Protein AF-A0A844GEY6-F1 (afdb_monomer)

Organism: NCBI:txid649762

Radius of gyration: 17.53 Å; Cα contacts (8 Å, |Δi|>4): 185; chains: 1; bounding box: 39×31×54 Å

Nearest PDB structures (foldseek):
  5hr6-assembly2_B  TM=6.748E-01  e=1.148E+00  Escherichia coli
  3doa-assembly1_A  TM=4.405E-01  e=3.502E+00  Staphylococcus aureus subsp. aureus Mu50
  2it9-assembly2_D  TM=2.946E-01  e=1.021E+00  Prochlorococcus marinus str. NATL2A
  7our-assembly1_F  TM=2.516E-01  e=5.939E+00  Gammaproteobacteria bacterium

Solvent-accessible surface area (backbone atoms only — not comparable to full-atom values): 5863 Å² total; per-residue (Å²): 135,53,74,67,57,53,51,54,51,50,39,20,68,70,38,76,64,44,42,71,43,52,69,74,45,73,45,98,79,55,22,40,36,39,35,34,25,54,80,42,28,44,37,30,39,36,29,40,47,54,52,71,48,73,79,86,85,52,75,47,74,48,80,28,63,79,41,80,77,46,70,29,83,50,73,67,44,40,48,52,46,34,41,76,51,15,68,42,38,100,40,73,69,44,26,55,54,9,56,75,66,52,83,81,129

Structure (mmCIF, N/CA/C/O backbone):
data_AF-A0A844GEY6-F1
#
_entry.id   AF-A0A844GEY6-F1
#
loop_
_atom_site.group_PDB
_atom_site.id
_atom_site.type_symbol
_atom_site.label_atom_id
_atom_site.label_alt_id
_atom_site.label_comp_id
_atom_site.label_asym_id
_atom_site.label_entity_id
_atom_site.label_seq_id
_atom_site.pdbx_PDB_ins_code
_atom_site.Cartn_x
_atom_site.Cartn_y
_atom_site.Cartn_z
_atom_site.occupancy
_atom_site.B_iso_or_equiv
_atom_site.auth_seq_id
_atom_site.auth_comp_id
_atom_site.auth_asym_id
_atom_site.auth_atom_id
_atom_site.pdbx_PDB_model_num
ATOM 1 N N . MET A 1 1 ? -3.265 5.233 20.274 1.00 80.31 1 MET A N 1
ATOM 2 C CA . MET A 1 1 ? -3.601 3.999 19.539 1.00 80.31 1 MET A CA 1
ATOM 3 C C . MET A 1 1 ? -4.911 3.436 20.070 1.00 80.31 1 MET A C 1
ATOM 5 O O . MET A 1 1 ? -4.965 3.085 21.249 1.00 80.31 1 MET A O 1
ATOM 9 N N . THR A 1 2 ? -5.961 3.428 19.249 1.00 92.50 2 THR A N 1
ATOM 10 C CA . THR A 1 2 ? -7.310 2.948 19.613 1.00 92.50 2 THR A CA 1
ATOM 11 C C . THR A 1 2 ? -7.389 1.414 19.622 1.00 92.50 2 THR A C 1
ATOM 13 O O . THR A 1 2 ? -6.455 0.737 19.193 1.00 92.50 2 THR A O 1
ATOM 16 N N . SER A 1 3 ? -8.490 0.844 20.125 1.00 94.12 3 SER A N 1
ATOM 17 C CA . SER A 1 3 ? -8.739 -0.607 20.056 1.00 94.12 3 SER A CA 1
ATOM 18 C C . SER A 1 3 ? -8.830 -1.108 18.612 1.00 94.12 3 SER A C 1
ATOM 20 O O . SER A 1 3 ? -8.243 -2.133 18.289 1.00 94.12 3 SER A O 1
ATOM 22 N N . GLU A 1 4 ? -9.492 -0.349 17.737 1.00 94.75 4 GLU A N 1
ATOM 23 C CA . GLU A 1 4 ? -9.568 -0.621 16.297 1.00 94.75 4 GLU A CA 1
ATOM 24 C C . GLU A 1 4 ? -8.177 -0.641 15.647 1.00 94.75 4 GLU A C 1
ATOM 26 O O . GLU A 1 4 ? -7.854 -1.568 14.915 1.00 94.75 4 GLU A O 1
ATOM 31 N N . GLU A 1 5 ? -7.321 0.337 15.957 1.00 95.69 5 GLU A N 1
ATOM 32 C CA . GLU A 1 5 ? -5.957 0.398 15.416 1.00 95.69 5 GLU A CA 1
ATOM 33 C C . GLU A 1 5 ? -5.095 -0.785 15.867 1.00 95.69 5 GLU A C 1
ATOM 35 O O . GLU A 1 5 ? -4.313 -1.313 15.079 1.00 95.69 5 GLU A O 1
ATOM 40 N N . ARG A 1 6 ? -5.254 -1.231 17.120 1.00 96.38 6 ARG A N 1
ATOM 41 C CA . ARG A 1 6 ? -4.578 -2.435 17.624 1.00 96.38 6 ARG A CA 1
ATOM 42 C C . ARG A 1 6 ? -5.019 -3.683 16.872 1.00 96.38 6 ARG A C 1
ATOM 44 O O . ARG A 1 6 ? -4.172 -4.502 16.530 1.00 96.38 6 ARG A O 1
ATOM 51 N N . GLU A 1 7 ? -6.317 -3.816 16.614 1.00 96.25 7 GLU A N 1
ATOM 52 C CA . GLU A 1 7 ? -6.852 -4.968 15.892 1.00 96.25 7 GLU A CA 1
ATOM 53 C C . GLU A 1 7 ? -6.380 -4.980 14.435 1.00 96.25 7 GLU A C 1
ATOM 55 O O . GLU A 1 7 ? -5.920 -6.007 13.947 1.00 96.25 7 GLU A O 1
ATOM 60 N N . LEU A 1 8 ? -6.391 -3.830 13.756 1.00 95.94 8 LEU A N 1
ATOM 61 C CA . LEU A 1 8 ? -5.873 -3.723 12.390 1.00 95.94 8 LEU A CA 1
ATOM 62 C C . LEU A 1 8 ? -4.391 -4.099 12.305 1.00 95.94 8 LEU A C 1
ATOM 64 O O . LEU A 1 8 ? -4.009 -4.853 11.415 1.00 95.94 8 LEU A O 1
ATOM 68 N N . LEU A 1 9 ? -3.564 -3.628 13.244 1.00 96.62 9 LEU A N 1
ATOM 69 C CA . LEU A 1 9 ? -2.148 -4.001 13.293 1.00 96.62 9 LEU A CA 1
ATOM 70 C C . LEU A 1 9 ? -1.960 -5.500 13.538 1.00 96.62 9 LEU A C 1
ATOM 72 O O . LEU A 1 9 ? -1.140 -6.120 12.871 1.00 96.62 9 LEU A O 1
ATOM 76 N N . LYS A 1 10 ? -2.760 -6.100 14.423 1.00 96.81 10 LYS A N 1
ATOM 77 C CA . LYS A 1 10 ? -2.728 -7.545 14.667 1.00 96.81 10 LYS A CA 1
ATOM 78 C C . LYS A 1 10 ? -3.078 -8.343 13.407 1.00 96.81 10 LYS A C 1
ATOM 80 O O . LYS A 1 10 ? -2.405 -9.325 13.111 1.00 96.81 10 LYS A O 1
ATOM 85 N N . ARG A 1 11 ? -4.084 -7.907 12.644 1.00 96.50 11 ARG A N 1
ATOM 86 C CA . ARG A 1 11 ? -4.457 -8.521 11.357 1.00 96.50 11 ARG A CA 1
ATOM 87 C C . ARG A 1 11 ? -3.361 -8.363 10.301 1.00 96.50 11 ARG A C 1
ATOM 89 O O . ARG A 1 11 ? -3.118 -9.292 9.536 1.00 96.50 11 ARG A O 1
ATOM 96 N N . MET A 1 12 ? -2.663 -7.222 10.281 1.00 95.38 12 MET A N 1
ATOM 97 C CA . MET A 1 12 ? -1.466 -7.047 9.447 1.00 95.38 12 MET A CA 1
ATOM 98 C C . MET A 1 12 ? -0.364 -8.027 9.852 1.00 95.38 12 MET A C 1
ATOM 100 O O . MET A 1 12 ? 0.162 -8.719 8.990 1.00 95.38 12 MET A O 1
ATOM 104 N N . ASP A 1 13 ? -0.038 -8.121 11.142 1.00 96.00 13 ASP A N 1
ATOM 105 C CA . ASP A 1 13 ? 1.001 -9.029 11.649 1.00 96.00 13 ASP A CA 1
ATOM 106 C C . ASP A 1 13 ? 0.656 -10.508 11.391 1.00 96.00 13 ASP A C 1
ATOM 108 O O . ASP A 1 13 ? 1.548 -11.321 11.158 1.00 96.00 13 ASP A O 1
ATOM 112 N N . ALA A 1 14 ? -0.636 -10.852 11.380 1.00 96.19 14 ALA A N 1
ATOM 113 C CA . ALA A 1 14 ? -1.137 -12.175 11.007 1.00 96.19 14 ALA A CA 1
ATOM 114 C C . ALA A 1 14 ? -1.095 -12.452 9.489 1.00 96.19 14 ALA A C 1
ATOM 116 O O . ALA A 1 14 ? -1.356 -13.578 9.072 1.00 96.19 14 ALA A O 1
ATOM 117 N N . GLY A 1 15 ? -0.781 -11.447 8.664 1.00 95.19 15 GLY A N 1
ATOM 118 C CA . GLY A 1 15 ? -0.746 -11.559 7.204 1.00 95.19 15 GLY A CA 1
ATOM 119 C C . GLY A 1 15 ? -2.127 -11.599 6.544 1.00 95.19 15 GLY A C 1
ATOM 120 O O . GLY A 1 15 ? -2.226 -11.870 5.353 1.00 95.19 15 GLY A O 1
ATOM 121 N N . GLU A 1 16 ? -3.208 -11.304 7.273 1.00 95.88 16 GLU A N 1
ATOM 122 C CA . GLU A 1 16 ? -4.573 -11.320 6.719 1.00 95.88 16 GLU A CA 1
ATOM 123 C C . GLU A 1 16 ? -4.791 -10.247 5.648 1.00 95.88 16 GLU A C 1
ATOM 125 O O . GLU A 1 16 ? -5.686 -10.365 4.815 1.00 95.88 16 GLU A O 1
ATOM 130 N N . LEU A 1 17 ? 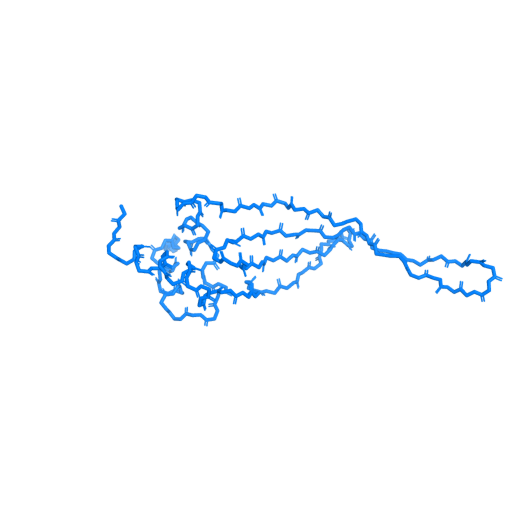-3.991 -9.181 5.700 1.00 95.44 17 LEU A N 1
ATOM 131 C CA . LEU A 1 17 ? -4.044 -8.065 4.760 1.00 95.44 17 LEU A CA 1
ATOM 132 C C . LEU A 1 17 ? -2.936 -8.140 3.701 1.00 95.44 17 LEU A C 1
ATOM 134 O O . LEU A 1 17 ? -2.754 -7.179 2.955 1.00 95.44 17 LEU A O 1
ATOM 138 N N . ASP A 1 18 ? -2.177 -9.238 3.646 1.00 95.81 18 ASP A N 1
ATOM 139 C CA . ASP A 1 18 ? -1.115 -9.408 2.660 1.00 95.81 18 ASP A CA 1
ATOM 140 C C . ASP A 1 18 ? -1.690 -9.534 1.245 1.00 95.81 18 ASP A C 1
ATOM 142 O O . ASP A 1 18 ? -2.718 -10.168 1.006 1.00 95.81 18 ASP A O 1
ATOM 146 N N . GLY A 1 19 ? -0.991 -8.936 0.282 1.00 95.56 19 GLY A N 1
ATOM 147 C CA . GLY A 1 19 ? -1.402 -8.940 -1.116 1.00 95.56 19 GLY A CA 1
ATOM 148 C C . GLY A 1 19 ? -1.286 -7.580 -1.788 1.00 95.56 19 GLY A C 1
ATOM 149 O O . GLY A 1 19 ? -0.637 -6.655 -1.295 1.00 95.56 19 GLY A O 1
ATOM 150 N N . MET A 1 20 ? -1.888 -7.488 -2.969 1.00 96.06 20 MET A N 1
ATOM 151 C CA . MET A 1 20 ? -1.885 -6.285 -3.793 1.00 96.06 20 MET A CA 1
ATOM 152 C C . MET A 1 20 ? -2.811 -5.214 -3.201 1.00 96.06 20 MET A C 1
ATOM 154 O O . MET A 1 20 ? -3.937 -5.511 -2.808 1.00 96.06 20 MET A O 1
ATOM 158 N N . VAL A 1 21 ? -2.340 -3.966 -3.156 1.00 96.12 21 VAL A N 1
ATOM 159 C CA . VAL A 1 21 ? -3.138 -2.811 -2.725 1.00 96.12 21 VAL A CA 1
ATOM 160 C C . VAL A 1 21 ? -3.477 -1.957 -3.939 1.00 96.12 21 VAL A C 1
ATOM 162 O O . VAL A 1 21 ? -2.603 -1.270 -4.477 1.00 96.12 21 VAL A O 1
ATOM 165 N N . GLY A 1 22 ? -4.750 -1.979 -4.337 1.00 94.06 22 GLY A N 1
ATOM 166 C CA . GLY A 1 22 ? -5.217 -1.377 -5.584 1.00 94.06 22 GLY A CA 1
ATOM 167 C C . GLY A 1 22 ? -4.598 -2.036 -6.817 1.00 94.06 22 GLY A C 1
ATOM 168 O O . GLY A 1 22 ? -4.174 -3.189 -6.776 1.00 94.06 22 GLY A O 1
ATOM 169 N N . ASP A 1 23 ? -4.515 -1.280 -7.908 1.00 93.88 23 ASP A N 1
ATOM 170 C CA . ASP A 1 23 ? -3.988 -1.775 -9.177 1.00 93.88 23 ASP A CA 1
ATOM 171 C C . ASP A 1 23 ? -2.531 -1.370 -9.412 1.00 93.88 23 ASP A C 1
ATOM 173 O O . ASP A 1 23 ? -2.017 -0.369 -8.901 1.00 93.88 23 ASP A O 1
ATOM 177 N N . MET A 1 24 ? -1.861 -2.163 -10.243 1.00 93.94 24 MET A N 1
ATOM 178 C CA . MET A 1 24 ? -0.590 -1.786 -10.842 1.00 93.94 24 MET A CA 1
ATOM 179 C C . MET A 1 24 ? -0.862 -0.743 -11.924 1.00 93.94 24 MET A C 1
ATOM 181 O O . MET A 1 24 ? -1.751 -0.932 -12.752 1.00 93.94 24 MET A O 1
ATOM 185 N N . PHE A 1 25 ? -0.086 0.336 -11.953 1.00 90.69 25 PHE A N 1
ATOM 186 C CA . PHE A 1 25 ? -0.251 1.373 -12.967 1.00 90.69 25 PHE A CA 1
ATOM 187 C C . PHE A 1 25 ? 1.074 1.740 -13.621 1.00 90.69 25 PHE A C 1
ATOM 189 O O . PHE A 1 25 ? 2.141 1.697 -13.003 1.00 90.69 25 PHE A O 1
ATOM 196 N N . GLN A 1 26 ? 0.996 2.107 -14.896 1.00 92.44 26 GLN A N 1
ATOM 197 C CA . GLN A 1 26 ? 2.131 2.622 -15.646 1.00 92.44 26 GLN A CA 1
ATOM 198 C C . GLN A 1 26 ? 2.146 4.147 -15.579 1.00 92.44 26 GLN A C 1
ATOM 200 O O . GLN A 1 26 ? 1.119 4.805 -15.701 1.00 92.44 26 GLN A O 1
ATOM 205 N N . THR A 1 27 ? 3.328 4.705 -15.353 1.00 89.25 27 THR A N 1
ATOM 206 C CA . THR A 1 27 ? 3.581 6.145 -15.467 1.00 89.25 27 THR A CA 1
ATOM 207 C C . THR A 1 27 ? 3.837 6.504 -16.928 1.00 89.25 27 THR A C 1
ATOM 209 O O . THR A 1 27 ? 4.367 5.667 -17.659 1.00 89.25 27 THR A O 1
ATOM 212 N N . ASP A 1 28 ? 3.623 7.762 -17.311 1.00 86.75 28 ASP A N 1
ATOM 213 C CA . ASP A 1 28 ? 3.901 8.262 -18.670 1.00 86.75 28 ASP A CA 1
ATOM 214 C C . ASP A 1 28 ? 5.343 7.984 -19.142 1.00 86.75 28 ASP A C 1
ATOM 216 O O . ASP A 1 28 ? 5.595 7.779 -20.325 1.00 86.75 28 ASP A O 1
ATOM 220 N N . GLY A 1 29 ? 6.299 7.896 -18.209 1.00 84.19 29 GLY A N 1
ATOM 221 C CA . GLY A 1 29 ? 7.693 7.521 -18.476 1.00 84.19 29 GLY A CA 1
ATOM 222 C C . GLY A 1 29 ? 7.951 6.017 -18.669 1.00 84.19 29 GLY A C 1
ATOM 223 O O . GLY A 1 29 ? 9.095 5.585 -18.547 1.00 84.19 29 GLY A O 1
ATOM 224 N N . GLY A 1 30 ? 6.916 5.194 -18.863 1.00 87.12 30 GLY A N 1
ATOM 225 C CA . GLY A 1 30 ? 7.022 3.745 -19.094 1.00 87.12 30 GLY A CA 1
ATOM 226 C C . GLY A 1 30 ? 7.405 2.910 -17.866 1.00 87.12 30 GLY A C 1
ATOM 227 O O . GLY A 1 30 ? 7.588 1.701 -17.975 1.00 87.12 30 GLY A O 1
ATOM 228 N N . SER A 1 31 ? 7.536 3.532 -16.690 1.00 91.00 31 SER A N 1
ATOM 229 C CA . SER A 1 31 ? 7.755 2.809 -15.432 1.00 91.00 31 SER A CA 1
ATOM 230 C C . SER A 1 31 ? 6.455 2.215 -14.902 1.00 91.00 31 SER A C 1
ATOM 232 O O . SER A 1 31 ? 5.405 2.844 -14.994 1.00 91.00 31 SER A O 1
ATOM 234 N N . THR A 1 32 ? 6.540 1.055 -14.267 1.00 93.56 32 THR A N 1
ATOM 235 C CA . THR A 1 32 ? 5.409 0.374 -13.631 1.00 93.56 32 THR A CA 1
ATOM 236 C C . THR A 1 32 ? 5.488 0.555 -12.118 1.00 93.56 32 THR A C 1
ATOM 238 O O . THR A 1 32 ? 6.542 0.329 -11.529 1.00 93.56 32 THR A O 1
ATOM 241 N N . VAL A 1 33 ? 4.406 0.986 -11.471 1.00 95.25 33 VAL A N 1
ATOM 242 C CA . VAL A 1 33 ? 4.335 1.233 -10.024 1.00 95.25 33 VAL A CA 1
ATOM 243 C C . VAL A 1 33 ? 3.237 0.373 -9.420 1.00 95.25 33 VAL A C 1
ATOM 245 O O . VAL A 1 33 ? 2.131 0.288 -9.950 1.00 95.25 33 VAL A O 1
ATOM 248 N N . TRP A 1 34 ? 3.537 -0.257 -8.289 1.00 97.00 34 TRP A N 1
ATOM 249 C CA . TRP A 1 34 ? 2.562 -1.032 -7.533 1.00 97.00 34 TRP A CA 1
ATOM 250 C C . TRP A 1 34 ? 2.856 -0.990 -6.040 1.00 97.00 34 TRP A C 1
ATOM 252 O O . TRP A 1 34 ? 3.961 -0.661 -5.604 1.00 97.00 34 TRP A O 1
ATOM 262 N N . THR A 1 35 ? 1.841 -1.305 -5.244 1.00 97.62 35 THR A N 1
ATOM 263 C CA . THR A 1 35 ? 1.945 -1.374 -3.787 1.00 97.62 35 THR A CA 1
ATOM 264 C C . THR A 1 35 ? 1.457 -2.739 -3.329 1.00 97.62 35 THR A C 1
ATOM 266 O O . THR A 1 35 ? 0.404 -3.190 -3.769 1.00 97.62 35 THR A O 1
ATOM 269 N N . ILE A 1 36 ? 2.214 -3.387 -2.449 1.00 97.31 36 ILE A N 1
ATOM 270 C CA . ILE A 1 36 ? 1.824 -4.651 -1.819 1.00 97.31 36 ILE A CA 1
ATOM 271 C C . ILE A 1 36 ? 1.982 -4.551 -0.310 1.00 97.31 36 ILE A C 1
ATOM 273 O O . ILE A 1 36 ? 2.838 -3.813 0.176 1.00 97.31 36 ILE A O 1
ATOM 277 N N . ILE A 1 37 ? 1.207 -5.332 0.427 1.00 97.06 37 ILE A N 1
ATOM 278 C CA . ILE A 1 37 ? 1.497 -5.665 1.819 1.00 97.06 37 ILE A CA 1
ATOM 279 C C . ILE A 1 37 ? 2.152 -7.042 1.812 1.00 97.06 37 ILE A C 1
ATOM 281 O O . ILE A 1 37 ? 1.626 -7.983 1.219 1.00 97.06 37 ILE A O 1
ATOM 285 N N . LYS A 1 38 ? 3.340 -7.137 2.410 1.00 94.69 38 LYS A N 1
ATOM 286 C CA . LYS A 1 38 ? 4.089 -8.385 2.537 1.00 94.69 38 LYS A CA 1
ATOM 287 C C . LYS A 1 38 ? 4.518 -8.563 3.983 1.00 94.69 38 LYS A C 1
ATOM 289 O O . LYS A 1 38 ? 5.263 -7.727 4.497 1.00 94.69 38 LYS A O 1
ATOM 294 N N . ASN A 1 39 ? 4.101 -9.661 4.602 1.00 94.50 39 ASN A N 1
ATOM 295 C CA . ASN A 1 39 ? 4.337 -9.969 6.008 1.00 94.50 39 ASN A CA 1
ATOM 296 C C . ASN A 1 39 ? 3.884 -8.815 6.917 1.00 94.50 39 ASN A C 1
ATOM 298 O O . ASN A 1 39 ? 4.653 -8.346 7.759 1.00 94.50 39 ASN A O 1
ATOM 302 N N . GLY A 1 40 ? 2.696 -8.261 6.661 1.00 93.81 40 GLY A N 1
ATOM 303 C CA . GLY A 1 40 ? 2.161 -7.141 7.435 1.00 93.81 40 GLY A CA 1
ATOM 304 C C . GLY A 1 40 ? 2.895 -5.813 7.254 1.00 93.81 40 GLY A C 1
ATOM 305 O O . GLY A 1 40 ? 2.652 -4.873 8.017 1.00 93.81 40 GLY A O 1
ATOM 306 N N . ILE A 1 41 ? 3.795 -5.710 6.271 1.00 96.81 41 ILE A N 1
ATOM 307 C CA . ILE A 1 41 ? 4.538 -4.490 5.956 1.00 96.81 41 ILE A CA 1
ATOM 308 C C . ILE A 1 41 ? 4.160 -4.013 4.550 1.00 96.81 41 ILE A C 1
ATOM 310 O O . ILE A 1 41 ? 4.474 -4.687 3.564 1.00 96.81 41 ILE A O 1
ATOM 314 N N . PRO A 1 42 ? 3.521 -2.839 4.423 1.00 97.75 42 PRO A N 1
ATOM 315 C CA . PRO A 1 42 ? 3.289 -2.213 3.133 1.00 97.75 42 PRO A CA 1
ATOM 316 C C . PRO A 1 42 ? 4.605 -1.777 2.479 1.00 97.75 42 PRO A C 1
ATOM 318 O O . PRO A 1 42 ? 5.480 -1.183 3.120 1.00 97.75 42 PRO A O 1
ATOM 321 N N . VAL A 1 43 ? 4.731 -2.042 1.181 1.00 97.62 43 VAL A N 1
ATOM 322 C CA . VAL A 1 43 ? 5.873 -1.670 0.345 1.00 97.62 43 VAL A CA 1
ATOM 323 C C . VAL A 1 43 ? 5.371 -1.177 -1.007 1.00 97.62 43 VAL A C 1
ATOM 325 O O . VAL A 1 43 ? 4.542 -1.822 -1.649 1.00 97.62 43 VAL A O 1
ATOM 328 N N . ARG A 1 44 ? 5.893 -0.038 -1.463 1.00 97.00 44 ARG A N 1
ATOM 329 C CA . ARG A 1 44 ? 5.651 0.484 -2.809 1.00 97.00 44 ARG A CA 1
ATOM 330 C C . ARG A 1 44 ? 6.881 0.279 -3.674 1.00 97.00 44 ARG A C 1
ATOM 332 O O . ARG A 1 44 ? 7.972 0.725 -3.321 1.00 97.00 44 ARG A O 1
ATOM 339 N N . PHE A 1 45 ? 6.675 -0.326 -4.832 1.00 96.56 45 PHE A N 1
ATOM 340 C CA . PHE A 1 45 ? 7.704 -0.589 -5.822 1.00 96.56 45 PHE A CA 1
ATOM 341 C C . PHE A 1 45 ? 7.512 0.275 -7.061 1.00 96.56 45 PHE A C 1
ATOM 343 O O . PHE A 1 45 ? 6.399 0.683 -7.395 1.00 96.56 45 PHE A O 1
ATOM 350 N N . LYS A 1 46 ? 8.620 0.533 -7.749 1.00 94.81 46 LYS A N 1
ATOM 351 C CA . LYS A 1 46 ? 8.656 1.094 -9.093 1.00 94.81 46 LYS A CA 1
ATOM 352 C C . LYS A 1 46 ? 9.660 0.314 -9.916 1.00 94.81 46 LYS A C 1
ATOM 354 O O . LYS A 1 46 ? 10.832 0.273 -9.564 1.00 94.81 46 LYS A O 1
ATOM 359 N N . GLN A 1 47 ? 9.215 -0.246 -11.024 1.00 94.75 47 GLN A N 1
ATOM 360 C CA . GLN A 1 47 ? 10.079 -0.811 -12.044 1.00 94.75 47 GLN A CA 1
ATOM 361 C C . GLN A 1 47 ? 10.251 0.212 -13.159 1.00 94.75 47 GLN A C 1
ATOM 363 O O . GLN A 1 47 ? 9.263 0.757 -13.650 1.00 94.75 47 GLN A O 1
ATOM 368 N N . GLY A 1 48 ? 11.495 0.511 -13.529 1.00 91.38 48 GLY A N 1
ATOM 369 C CA . GLY A 1 48 ? 11.798 1.377 -14.665 1.00 91.38 48 GLY A CA 1
ATOM 370 C C . GLY A 1 48 ? 11.247 0.823 -15.987 1.00 91.38 48 GLY A C 1
ATOM 371 O O . GLY A 1 48 ? 10.785 -0.320 -16.036 1.00 91.38 48 GLY A O 1
ATOM 372 N N . PRO A 1 49 ? 11.301 1.606 -17.074 1.00 88.69 49 PRO A N 1
ATOM 373 C CA . PRO A 1 49 ? 10.934 1.102 -18.388 1.00 88.69 49 PRO A CA 1
ATOM 374 C C . PRO A 1 49 ? 11.873 -0.044 -18.782 1.00 88.69 49 PRO A C 1
ATOM 376 O O . PRO A 1 49 ? 13.097 0.092 -18.749 1.00 88.69 49 PRO A O 1
ATOM 379 N N . GLY A 1 50 ? 11.284 -1.185 -19.132 1.00 85.06 50 GLY A N 1
ATOM 380 C CA . GLY A 1 50 ? 11.995 -2.251 -19.829 1.00 85.06 50 GLY A CA 1
ATOM 381 C C . GLY A 1 50 ? 12.177 -1.910 -21.306 1.00 85.06 50 GLY A C 1
ATOM 382 O O . GLY A 1 50 ? 11.657 -0.912 -21.810 1.00 85.06 50 GLY A O 1
ATOM 383 N N . GLY A 1 51 ? 12.889 -2.766 -22.023 1.00 84.50 51 GLY A N 1
ATOM 384 C CA . GLY A 1 51 ? 13.096 -2.590 -23.452 1.00 84.50 51 GLY A CA 1
ATOM 385 C C . GLY A 1 51 ? 13.330 -3.906 -24.167 1.00 84.50 51 GLY A C 1
ATOM 386 O O . GLY A 1 51 ? 13.274 -4.986 -23.579 1.00 84.50 51 GLY A O 1
ATOM 387 N N . LYS A 1 52 ? 13.575 -3.803 -25.470 1.00 87.25 52 LYS A N 1
ATOM 388 C CA . LYS A 1 52 ? 14.028 -4.923 -26.290 1.00 87.25 52 LYS A CA 1
ATOM 389 C C . LYS A 1 52 ? 15.199 -4.488 -27.155 1.00 87.25 52 LYS A C 1
ATOM 391 O O . LYS A 1 52 ? 15.187 -3.366 -27.660 1.00 87.25 52 LYS A O 1
ATOM 396 N N . PHE A 1 53 ? 16.175 -5.364 -27.336 1.00 85.62 53 PHE A N 1
ATOM 397 C CA . PHE A 1 53 ? 17.293 -5.149 -28.250 1.00 85.62 53 PHE A CA 1
ATOM 398 C C . PHE A 1 53 ? 17.515 -6.397 -29.102 1.00 85.62 53 PHE A C 1
ATOM 400 O O . PHE A 1 53 ? 17.181 -7.507 -28.693 1.00 85.62 53 PHE A O 1
ATOM 407 N N . PHE A 1 54 ? 18.062 -6.212 -30.302 1.00 85.38 54 PHE A N 1
ATOM 408 C CA . PHE A 1 54 ? 18.395 -7.319 -31.191 1.00 85.38 54 PHE A CA 1
ATOM 409 C C . PHE A 1 54 ? 19.817 -7.799 -30.888 1.00 85.38 54 PHE A C 1
ATOM 411 O O . PHE A 1 54 ? 20.767 -7.036 -31.053 1.00 85.38 54 PHE A O 1
ATOM 418 N N . ASN A 1 55 ? 19.976 -9.050 -30.453 1.00 86.50 55 ASN A N 1
ATOM 419 C CA . ASN A 1 55 ? 21.278 -9.625 -30.085 1.00 86.50 55 ASN A CA 1
ATOM 420 C C . ASN A 1 55 ? 22.072 -10.172 -31.296 1.00 86.50 55 ASN A C 1
ATOM 422 O O . ASN A 1 55 ? 23.087 -10.845 -31.129 1.00 86.50 55 ASN A O 1
ATOM 426 N N . GLY A 1 56 ? 21.600 -9.920 -32.523 1.00 86.19 56 GLY A N 1
ATOM 427 C CA . GLY A 1 56 ? 22.161 -10.473 -33.761 1.00 86.19 56 GLY A CA 1
ATOM 428 C C . GLY A 1 56 ? 21.480 -11.759 -34.246 1.00 86.19 56 GLY A C 1
ATOM 429 O O . GLY A 1 56 ? 21.727 -12.175 -35.376 1.00 86.19 56 GLY A O 1
ATOM 430 N N . LYS A 1 57 ? 20.605 -12.372 -33.436 1.00 90.44 57 LYS A N 1
ATOM 431 C CA . LYS A 1 57 ? 19.778 -13.536 -33.805 1.00 90.44 57 LYS A CA 1
ATOM 432 C C . LYS A 1 57 ? 18.297 -13.311 -33.509 1.00 90.44 57 LYS A C 1
ATOM 434 O O . LYS A 1 57 ? 17.456 -13.609 -34.350 1.00 90.44 57 LYS A O 1
ATOM 439 N N . GLU A 1 58 ? 17.982 -12.758 -32.342 1.00 89.38 58 GLU A N 1
ATOM 440 C CA . GLU A 1 58 ? 16.619 -12.522 -31.873 1.00 89.38 58 GLU A CA 1
ATOM 441 C C . GLU A 1 58 ? 16.489 -11.222 -31.067 1.00 89.38 58 GLU A C 1
ATOM 443 O O . GLU A 1 58 ? 17.476 -10.571 -30.719 1.00 89.38 58 GLU A O 1
ATOM 448 N N . ASN A 1 59 ? 15.243 -10.822 -30.801 1.00 86.69 59 ASN A N 1
ATOM 449 C CA . ASN A 1 59 ? 14.951 -9.698 -29.918 1.00 86.69 59 ASN A CA 1
ATOM 450 C C . ASN A 1 59 ? 14.877 -10.188 -28.471 1.00 86.69 59 ASN A C 1
ATOM 452 O O . ASN A 1 59 ? 13.885 -10.807 -28.084 1.00 86.69 59 A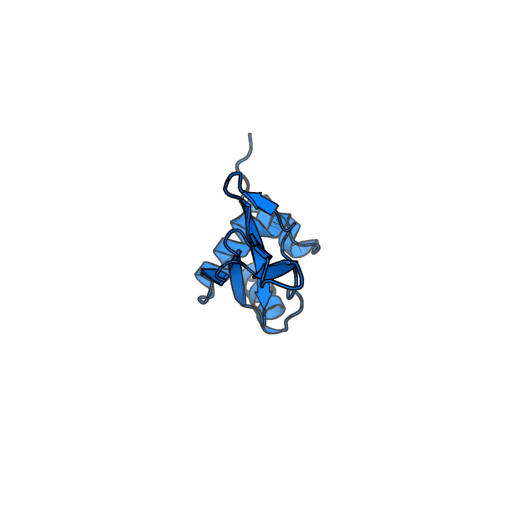SN A O 1
ATOM 456 N N . GLU A 1 60 ? 15.873 -9.843 -27.666 1.00 87.50 60 GLU A N 1
ATOM 457 C CA . GLU A 1 60 ? 15.838 -10.065 -26.225 1.00 87.50 60 GLU A CA 1
ATOM 458 C C . GLU A 1 60 ? 15.095 -8.927 -25.529 1.00 87.50 60 GLU A C 1
ATOM 460 O O . GLU A 1 60 ? 15.248 -7.756 -25.886 1.00 87.50 60 GLU A O 1
ATOM 465 N N . ARG A 1 61 ? 14.280 -9.268 -24.525 1.00 84.69 61 ARG A N 1
ATOM 466 C CA . ARG A 1 61 ? 13.651 -8.297 -23.624 1.00 84.69 61 ARG A CA 1
ATOM 467 C C . ARG A 1 61 ? 14.463 -8.192 -22.343 1.00 84.69 61 ARG A C 1
ATOM 469 O O . ARG A 1 61 ? 14.804 -9.212 -21.757 1.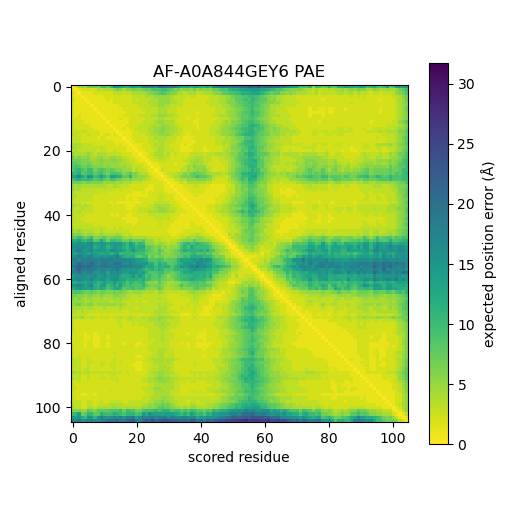00 84.69 61 ARG A O 1
ATOM 476 N N . TYR A 1 62 ? 14.686 -6.969 -21.879 1.00 83.69 62 TYR A N 1
ATOM 477 C CA . TYR A 1 62 ? 15.212 -6.716 -20.542 1.00 83.69 62 TYR A CA 1
ATOM 478 C C . TYR A 1 62 ? 14.165 -5.999 -19.696 1.00 83.69 62 TYR A C 1
ATOM 480 O O . TYR A 1 62 ? 13.406 -5.152 -20.183 1.00 83.69 62 TYR A O 1
ATOM 488 N N . GLU A 1 63 ? 14.131 -6.344 -18.415 1.00 84.50 63 GLU A N 1
ATOM 489 C CA . GLU A 1 63 ? 13.310 -5.649 -17.435 1.00 84.50 63 GLU A CA 1
ATOM 490 C C . GLU A 1 63 ? 13.986 -4.355 -16.981 1.00 84.50 63 GLU A C 1
ATOM 492 O O . GLU A 1 63 ? 15.212 -4.265 -16.889 1.00 84.50 63 GLU A O 1
ATOM 497 N N . GLY A 1 64 ? 13.178 -3.336 -16.691 1.00 87.19 64 GLY A N 1
ATOM 498 C CA . GLY A 1 64 ? 13.690 -2.116 -16.085 1.00 87.19 64 GLY A CA 1
ATOM 499 C C . GLY A 1 64 ? 14.123 -2.345 -14.637 1.00 87.19 64 GLY A C 1
ATOM 500 O O . GLY A 1 64 ? 13.695 -3.291 -13.973 1.00 87.19 64 GLY A O 1
ATOM 501 N N . VAL A 1 65 ? 14.959 -1.443 -14.125 1.00 91.44 65 VAL A N 1
ATOM 502 C CA . VAL A 1 65 ? 15.485 -1.522 -12.755 1.00 91.44 65 VAL A CA 1
ATOM 503 C C . VAL A 1 65 ? 14.346 -1.442 -11.735 1.00 91.44 65 VAL A C 1
ATOM 505 O O . VAL A 1 65 ? 13.507 -0.540 -11.801 1.00 91.44 65 VAL A O 1
ATOM 508 N N . LEU A 1 66 ? 14.326 -2.376 -10.780 1.00 93.81 66 LEU A N 1
ATOM 509 C CA . LEU A 1 66 ? 13.369 -2.389 -9.678 1.00 93.81 66 LEU A CA 1
ATOM 510 C C . LEU A 1 66 ? 13.857 -1.508 -8.521 1.00 93.81 66 LEU A C 1
ATOM 512 O O . LEU A 1 66 ? 14.935 -1.715 -7.969 1.00 93.81 66 LEU A O 1
ATOM 516 N N . HIS A 1 67 ? 13.016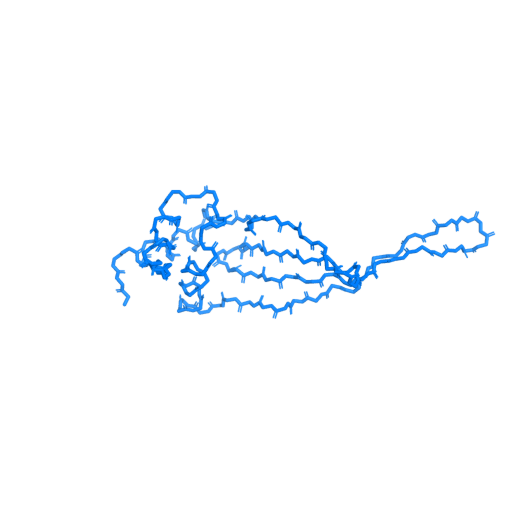 -0.571 -8.102 1.00 93.88 67 HIS A N 1
ATOM 517 C CA . HIS A 1 67 ? 13.237 0.312 -6.966 1.00 93.88 67 HIS A CA 1
ATOM 518 C C . HIS A 1 67 ? 12.152 0.123 -5.908 1.00 93.88 67 HIS A C 1
ATOM 520 O O . HIS A 1 67 ? 10.964 0.020 -6.218 1.00 93.88 67 HIS A O 1
ATOM 526 N N . THR A 1 68 ? 12.554 0.151 -4.638 1.00 95.38 68 THR A N 1
ATOM 527 C CA . THR A 1 68 ? 11.621 0.304 -3.514 1.00 95.38 68 THR A CA 1
ATOM 528 C C . THR A 1 68 ? 11.439 1.797 -3.255 1.00 95.38 68 THR A C 1
ATOM 530 O O . THR A 1 68 ? 12.387 2.463 -2.853 1.00 95.38 68 THR A O 1
ATOM 533 N N . LEU A 1 69 ? 10.246 2.333 -3.521 1.00 93.31 69 LEU A N 1
ATOM 534 C CA . LEU A 1 69 ? 9.947 3.759 -3.353 1.00 93.31 69 LEU A CA 1
ATOM 535 C C . LEU A 1 69 ? 9.586 4.123 -1.915 1.00 93.31 69 LEU A C 1
ATOM 537 O O . LEU A 1 69 ? 9.924 5.208 -1.453 1.00 93.31 69 LEU A O 1
ATOM 541 N N . ALA A 1 70 ? 8.851 3.249 -1.232 1.00 95.00 70 ALA A N 1
ATOM 542 C CA . ALA A 1 70 ? 8.413 3.484 0.136 1.00 95.00 70 ALA A CA 1
ATOM 543 C C . ALA A 1 70 ? 8.206 2.159 0.864 1.00 95.00 70 ALA A C 1
ATOM 545 O O . ALA A 1 70 ? 7.829 1.154 0.257 1.00 95.00 70 ALA A O 1
ATOM 546 N N . LYS A 1 71 ? 8.432 2.180 2.175 1.00 96.38 71 LYS A N 1
ATOM 547 C CA . LYS A 1 71 ? 8.192 1.063 3.081 1.00 96.38 71 LYS A CA 1
ATOM 548 C C . LYS A 1 71 ? 7.657 1.627 4.392 1.00 96.38 71 LYS A C 1
ATOM 550 O O . LYS A 1 71 ? 8.259 2.549 4.926 1.00 96.38 71 LYS A O 1
ATOM 555 N N . TRP A 1 72 ? 6.555 1.074 4.887 1.00 97.31 72 TRP A N 1
ATOM 556 C CA . TRP A 1 72 ? 5.911 1.514 6.128 1.00 97.31 72 TRP A CA 1
ATOM 557 C C . TRP A 1 72 ? 6.186 0.478 7.216 1.00 97.31 72 TRP A C 1
ATOM 559 O O . TRP A 1 72 ? 5.490 -0.529 7.307 1.00 97.31 72 TRP A O 1
ATOM 569 N N . MET A 1 73 ? 7.262 0.670 7.978 1.00 94.56 73 MET A N 1
ATOM 570 C CA . MET A 1 73 ? 7.775 -0.333 8.917 1.00 94.56 73 MET A CA 1
ATOM 571 C C . MET A 1 73 ? 7.214 -0.168 10.324 1.00 94.56 73 MET A C 1
ATOM 573 O O . MET A 1 73 ? 6.954 -1.164 10.996 1.00 94.56 73 MET A O 1
ATOM 577 N N . THR A 1 74 ? 7.044 1.066 10.790 1.00 96.50 74 THR A N 1
ATOM 578 C CA . THR A 1 74 ? 6.575 1.305 12.159 1.00 96.50 74 THR A CA 1
ATOM 579 C C . THR A 1 74 ? 5.059 1.142 12.258 1.00 96.50 74 THR A C 1
ATOM 581 O O . THR A 1 74 ? 4.335 1.267 11.273 1.00 96.50 74 THR A O 1
ATOM 584 N N . ASN A 1 75 ? 4.538 0.882 13.460 1.00 96.25 75 ASN A N 1
ATOM 585 C CA . ASN A 1 75 ? 3.087 0.796 13.680 1.00 96.25 75 ASN A CA 1
ATOM 586 C C . ASN A 1 75 ? 2.364 2.070 13.226 1.00 96.25 75 ASN A C 1
ATOM 588 O O . ASN A 1 75 ? 1.301 1.996 12.619 1.00 96.25 75 ASN A O 1
ATOM 592 N N . GLU A 1 76 ? 2.958 3.233 13.483 1.00 95.75 76 GLU A N 1
ATOM 593 C CA . GLU A 1 76 ? 2.400 4.528 13.092 1.00 95.75 76 GLU A CA 1
ATOM 594 C C . GLU A 1 76 ? 2.372 4.697 11.572 1.00 95.75 76 GLU A C 1
ATOM 596 O O . GLU A 1 76 ? 1.347 5.095 11.022 1.00 95.75 76 GLU A O 1
ATOM 601 N N . GLU A 1 77 ? 3.452 4.320 10.884 1.00 97.00 77 GLU A N 1
ATOM 602 C CA . GLU A 1 77 ? 3.526 4.321 9.421 1.00 97.00 77 GLU A CA 1
ATOM 603 C C . GLU A 1 77 ? 2.513 3.354 8.801 1.00 97.00 77 GLU A C 1
ATOM 605 O O . GLU A 1 77 ? 1.838 3.698 7.832 1.00 97.00 77 GLU A O 1
ATOM 610 N N . ARG A 1 78 ? 2.367 2.152 9.365 1.00 96.50 78 ARG A N 1
ATOM 611 C CA . ARG A 1 78 ? 1.387 1.160 8.904 1.00 96.50 78 ARG A CA 1
ATOM 612 C C . ARG A 1 78 ? -0.043 1.666 9.064 1.00 96.50 78 ARG A C 1
ATOM 614 O O . ARG A 1 78 ? -0.849 1.530 8.148 1.00 96.50 78 ARG A O 1
ATOM 621 N N . LEU A 1 79 ? -0.352 2.316 10.183 1.00 96.69 79 LEU A N 1
ATOM 622 C CA . LEU A 1 79 ? -1.652 2.953 10.377 1.00 96.69 79 LEU A CA 1
ATOM 623 C C . LEU A 1 79 ? -1.858 4.126 9.411 1.00 96.69 79 LEU A C 1
ATOM 625 O O . LEU A 1 79 ? -2.921 4.214 8.804 1.00 96.69 79 LEU A O 1
ATOM 629 N N . ASP A 1 80 ? -0.859 4.990 9.201 1.00 96.19 80 ASP A N 1
ATOM 630 C CA . ASP A 1 80 ? -0.927 6.073 8.207 1.00 96.19 80 ASP 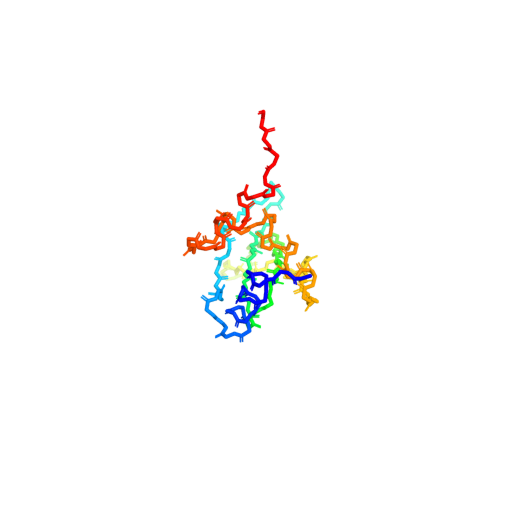A CA 1
ATOM 631 C C . ASP A 1 80 ? -1.180 5.534 6.790 1.00 96.19 80 ASP A C 1
ATOM 633 O O . ASP A 1 80 ? -2.011 6.072 6.050 1.00 96.19 80 ASP A O 1
ATOM 637 N N . PHE A 1 81 ? -0.544 4.413 6.443 1.00 96.69 81 PHE A N 1
ATOM 638 C CA . PHE A 1 81 ? -0.797 3.698 5.200 1.00 96.69 81 PHE A CA 1
ATOM 639 C C . PHE A 1 81 ? -2.262 3.263 5.083 1.00 96.69 81 PHE A C 1
ATOM 641 O O . PHE A 1 81 ? -2.909 3.580 4.084 1.00 96.69 81 PHE A O 1
ATOM 648 N N . LEU A 1 82 ? -2.819 2.601 6.103 1.00 96.31 82 LEU A N 1
ATOM 649 C CA . LEU A 1 82 ? -4.225 2.181 6.101 1.00 96.31 82 LEU A CA 1
ATOM 650 C C . LEU A 1 82 ? -5.188 3.376 6.057 1.00 96.31 82 LEU A C 1
ATOM 652 O O . LEU A 1 82 ? -6.218 3.307 5.391 1.00 96.31 82 LEU A O 1
ATOM 656 N N . ARG A 1 83 ? -4.859 4.507 6.691 1.00 95.75 83 ARG A N 1
ATOM 657 C CA . ARG A 1 83 ? -5.678 5.728 6.600 1.00 95.75 83 ARG A CA 1
ATOM 658 C C . ARG A 1 83 ? -5.749 6.241 5.162 1.00 95.75 83 ARG A C 1
ATOM 660 O O . ARG A 1 83 ? -6.841 6.515 4.665 1.00 95.75 83 ARG A O 1
ATOM 667 N N . LYS A 1 84 ? -4.602 6.330 4.479 1.00 94.62 84 LYS A N 1
ATOM 668 C CA . LYS A 1 84 ? -4.475 6.915 3.131 1.00 94.62 84 LYS A CA 1
ATOM 669 C C . LYS A 1 84 ? -4.899 5.978 2.002 1.00 94.62 84 LYS A C 1
ATOM 671 O O . LYS A 1 84 ? -5.549 6.418 1.055 1.00 94.62 84 LYS A O 1
ATOM 676 N N . PHE A 1 85 ? -4.518 4.707 2.089 1.00 95.44 85 PHE A N 1
ATOM 677 C CA . PHE A 1 85 ? -4.656 3.720 1.015 1.00 95.44 85 PHE A CA 1
ATOM 678 C C . PHE A 1 85 ? -5.561 2.547 1.382 1.00 95.44 85 PHE A C 1
ATOM 680 O O . PHE A 1 85 ? -5.829 1.718 0.522 1.00 95.44 85 PHE A O 1
ATOM 687 N N . GLY A 1 86 ? -6.070 2.476 2.615 1.00 94.94 86 GLY A N 1
ATOM 688 C CA . GLY A 1 86 ? -6.918 1.364 3.044 1.00 94.94 86 GLY A CA 1
ATOM 689 C C . GLY A 1 86 ? -8.161 1.180 2.178 1.00 94.94 86 GLY A C 1
ATOM 690 O O . GLY A 1 86 ? -8.553 0.049 1.945 1.00 94.94 86 GLY A O 1
ATOM 691 N N . TRP A 1 87 ? -8.705 2.261 1.608 1.00 94.94 87 TRP A N 1
ATOM 692 C CA . TRP A 1 87 ? -9.824 2.212 0.657 1.00 94.94 87 TRP A CA 1
ATOM 693 C C . TRP A 1 87 ? -9.546 1.445 -0.656 1.00 94.94 87 TRP A C 1
ATOM 695 O O . TRP A 1 87 ? -10.475 1.226 -1.430 1.00 94.94 87 TRP A O 1
ATOM 705 N N . LEU A 1 88 ? -8.283 1.101 -0.937 1.00 95.50 88 LEU A N 1
ATOM 706 C CA . LEU A 1 88 ? -7.852 0.287 -2.083 1.00 95.50 88 LEU A CA 1
ATOM 707 C C . LEU A 1 88 ? -7.697 -1.201 -1.728 1.00 95.50 88 LEU A C 1
ATOM 709 O O . LEU A 1 88 ? -7.332 -1.997 -2.590 1.00 95.50 88 LEU A O 1
ATOM 713 N N . ILE A 1 89 ? -7.910 -1.578 -0.466 1.00 95.31 89 ILE A N 1
ATOM 714 C CA . ILE A 1 89 ? -7.785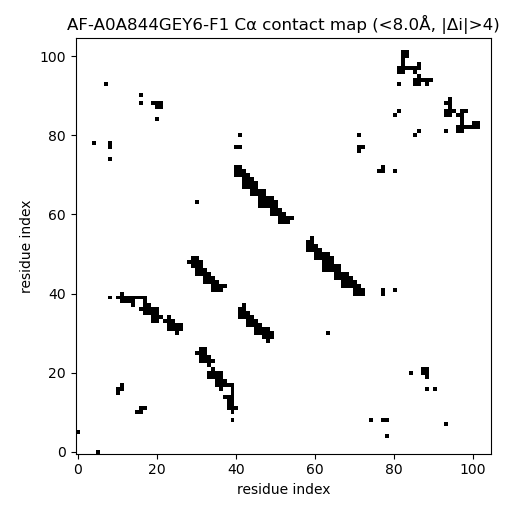 -2.956 0.011 1.00 95.31 89 ILE A CA 1
ATOM 715 C C . ILE A 1 89 ? -9.168 -3.606 -0.027 1.00 95.31 89 ILE A C 1
ATOM 717 O O . ILE A 1 89 ? -10.170 -3.014 0.380 1.00 95.31 89 ILE A O 1
ATOM 721 N N . HIS A 1 90 ? -9.240 -4.852 -0.487 1.00 92.75 90 HIS A N 1
ATOM 722 C CA . HIS A 1 90 ? -10.480 -5.631 -0.501 1.00 92.75 90 HIS A CA 1
ATOM 723 C C . HIS A 1 90 ? -10.844 -6.171 0.895 1.00 92.75 90 HIS A C 1
ATOM 725 O O . HIS A 1 90 ? -11.071 -7.362 1.071 1.00 92.75 90 HIS A O 1
ATOM 731 N N . ASP A 1 91 ? -10.916 -5.288 1.894 1.00 95.50 91 ASP A N 1
ATOM 732 C CA . ASP A 1 91 ? -11.324 -5.607 3.262 1.00 95.50 91 ASP A CA 1
ATOM 733 C C . ASP A 1 91 ? -12.275 -4.534 3.806 1.00 95.50 91 ASP A C 1
ATOM 735 O O . ASP A 1 91 ? -11.980 -3.337 3.796 1.00 95.50 91 ASP A O 1
ATOM 739 N N . ALA A 1 92 ? -13.444 -4.959 4.287 1.00 94.50 92 ALA A N 1
ATOM 740 C CA . ALA A 1 92 ? -14.490 -4.042 4.729 1.00 94.50 92 ALA A CA 1
ATOM 741 C C . ALA A 1 92 ? -14.079 -3.210 5.956 1.00 94.50 92 ALA A C 1
ATOM 743 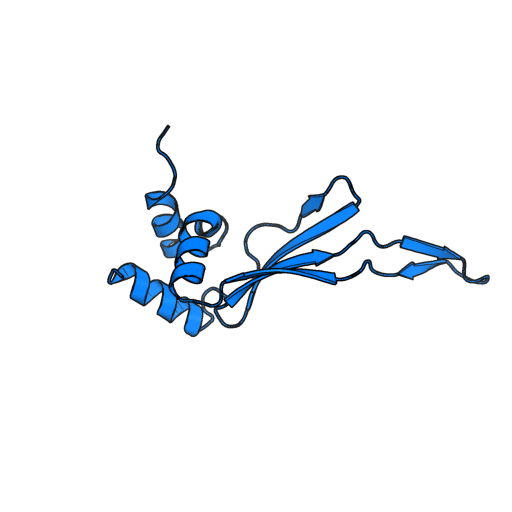O O . ALA A 1 92 ? -14.402 -2.021 6.020 1.00 94.50 92 ALA A O 1
ATOM 744 N N . ALA A 1 93 ? -13.352 -3.799 6.911 1.00 94.62 93 ALA A N 1
ATOM 745 C CA . ALA A 1 93 ? -12.929 -3.095 8.120 1.00 94.62 93 ALA A CA 1
ATOM 746 C C . ALA A 1 93 ? -11.851 -2.053 7.800 1.00 94.62 93 ALA A C 1
ATOM 748 O O . ALA A 1 93 ? -11.925 -0.918 8.272 1.00 94.62 93 ALA A O 1
ATOM 749 N N . VAL A 1 94 ? -10.895 -2.400 6.937 1.00 95.44 94 VAL A N 1
ATOM 750 C CA . VAL A 1 94 ? -9.856 -1.472 6.473 1.00 95.44 94 VAL A CA 1
ATOM 751 C C . VAL A 1 94 ? -10.458 -0.325 5.654 1.00 95.44 94 VAL A C 1
ATOM 753 O O . VAL A 1 94 ? -10.098 0.837 5.860 1.00 95.44 94 VAL A O 1
ATOM 756 N N . ASN A 1 95 ? -11.421 -0.622 4.778 1.00 95.00 95 ASN A N 1
ATOM 757 C CA . ASN A 1 95 ? -12.143 0.391 4.008 1.00 95.00 95 ASN A CA 1
ATOM 758 C C . ASN A 1 95 ? -12.897 1.366 4.920 1.00 95.00 95 ASN A C 1
ATOM 760 O O . ASN A 1 95 ? -12.795 2.584 4.747 1.00 95.00 95 ASN A O 1
ATOM 764 N N . ALA A 1 96 ? -13.612 0.844 5.921 1.00 95.38 96 ALA A N 1
ATOM 765 C CA . ALA A 1 96 ? -14.318 1.651 6.911 1.00 95.38 96 ALA A CA 1
ATOM 766 C C . ALA A 1 96 ? -13.354 2.512 7.742 1.00 95.38 96 ALA A C 1
ATOM 768 O O . ALA A 1 96 ? -13.636 3.688 7.983 1.00 95.38 96 ALA A O 1
ATOM 769 N N . TYR A 1 97 ? -12.200 1.962 8.131 1.00 95.62 97 TYR A N 1
ATOM 770 C CA . TYR A 1 97 ? -11.157 2.707 8.831 1.00 95.62 97 TYR A CA 1
ATOM 771 C C . TYR A 1 97 ? -10.622 3.859 7.974 1.00 95.62 97 TYR A C 1
ATOM 773 O O . TYR A 1 97 ? -10.639 5.003 8.421 1.00 95.62 97 TYR A O 1
ATOM 781 N N . SER A 1 98 ? -10.233 3.599 6.721 1.00 95.12 98 SER A N 1
ATOM 782 C CA . SER A 1 98 ? -9.745 4.632 5.793 1.00 95.12 98 SER A CA 1
ATOM 783 C C . SER A 1 98 ? -10.784 5.733 5.54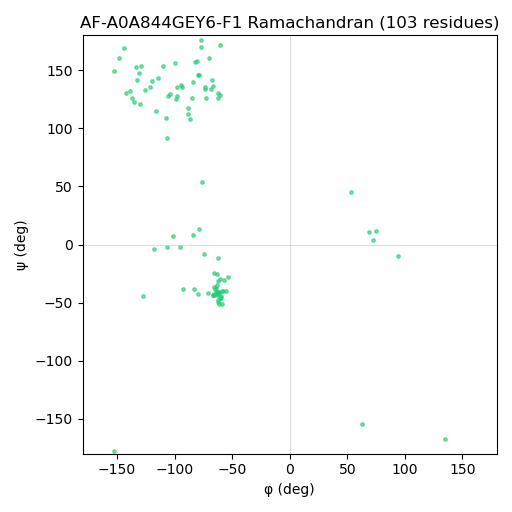9 1.00 95.12 98 SER A C 1
ATOM 785 O O . SER A 1 98 ? -10.448 6.919 5.537 1.00 95.12 98 SER A O 1
ATOM 787 N N . ALA A 1 99 ? -12.065 5.372 5.425 1.00 93.81 99 ALA A N 1
ATOM 788 C CA . ALA A 1 99 ? -13.150 6.323 5.198 1.00 93.81 99 ALA A CA 1
ATOM 789 C C . ALA A 1 99 ? -13.298 7.369 6.320 1.00 93.81 99 ALA A C 1
ATOM 791 O O . ALA A 1 99 ? -13.674 8.504 6.029 1.00 93.81 99 ALA A O 1
ATOM 792 N N . LYS A 1 100 ? -12.946 7.040 7.573 1.00 93.75 100 LYS A N 1
ATOM 793 C CA . LYS A 1 100 ? -12.984 7.985 8.710 1.00 93.75 100 LYS A CA 1
ATOM 794 C C . LYS A 1 100 ? -12.033 9.173 8.540 1.00 93.75 100 LYS A C 1
ATOM 796 O O . LYS A 1 100 ? -12.277 10.226 9.120 1.00 93.75 100 LYS A O 1
ATOM 801 N N . PHE A 1 101 ? -10.968 9.005 7.756 1.00 91.25 101 PHE A N 1
ATOM 802 C CA . PHE A 1 101 ? -9.915 10.006 7.557 1.00 91.25 101 PHE A CA 1
ATOM 803 C C . PHE A 1 101 ? -9.979 10.684 6.187 1.00 91.25 101 PHE A C 1
ATOM 805 O O . PHE A 1 101 ? -9.182 11.582 5.912 1.00 91.25 101 PHE A O 1
ATOM 812 N N . LYS A 1 102 ? -10.918 10.286 5.318 1.00 84.31 102 LYS A N 1
ATOM 813 C CA . 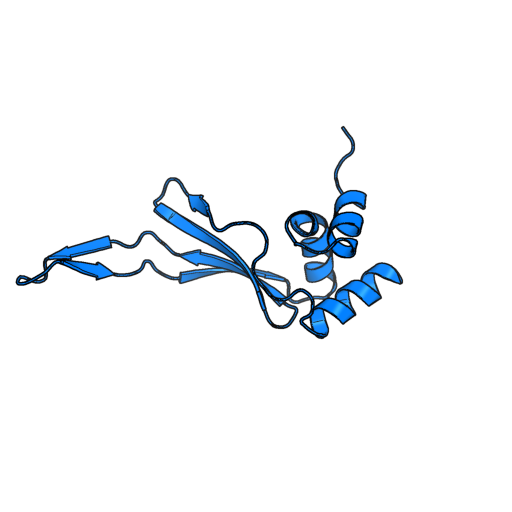LYS A 1 102 ? -11.136 10.991 4.054 1.00 84.31 102 LYS A CA 1
ATOM 814 C C . LYS A 1 102 ? -11.724 12.379 4.344 1.00 84.31 102 LYS A C 1
ATOM 816 O O . LYS A 1 102 ? -12.667 12.480 5.132 1.00 84.31 102 LYS A O 1
ATOM 821 N N . PRO A 1 103 ? -11.208 13.450 3.714 1.00 78.62 103 PRO A N 1
ATOM 822 C CA . PRO A 1 103 ? -11.796 14.773 3.858 1.00 78.62 103 PRO A CA 1
ATOM 823 C C . PRO A 1 103 ? -13.245 14.740 3.359 1.00 78.62 103 PRO A C 1
ATOM 825 O O . PRO A 1 103 ? -13.518 14.260 2.255 1.00 78.62 103 PRO A O 1
ATOM 828 N N . LYS A 1 104 ? -14.180 15.224 4.183 1.00 74.12 104 LYS A N 1
ATOM 829 C CA . LYS A 1 104 ? -15.565 15.443 3.755 1.00 74.12 104 LYS A CA 1
ATOM 830 C C . LYS A 1 104 ? -15.570 16.665 2.833 1.00 74.12 104 LYS A C 1
ATOM 832 O O . LYS A 1 104 ? -15.006 17.692 3.206 1.00 74.12 104 LYS A O 1
ATOM 837 N N . LYS A 1 105 ? -16.118 16.505 1.626 1.00 60.00 105 LYS A N 1
ATOM 838 C CA . LYS A 1 105 ? -16.401 17.629 0.724 1.00 60.00 105 LYS A CA 1
ATOM 839 C C . LYS A 1 105 ? -17.447 18.553 1.333 1.00 60.00 105 LYS A C 1
ATOM 841 O O . LYS A 1 105 ? -18.321 18.025 2.057 1.00 60.00 105 LYS A O 1
#

Foldseek 3Di:
DDPLLVVLLVCLQVCVQFDWQADWDADPQQKIWTWTRDNSKIWIKIWGHKDWDDPVPDIDIDTGDIDTPDIQDDSVSSLVCLLCRLCRTPDPSSVVSNVVNDDDD

Secondary structure (DSSP, 8-state):
--HHHHHHHHHHHTTTT-EE-S--EE-TTS-EEEEEEETTEEEEEEEPP-EEEE-SSSEEEEPPPEEEEEE--SHHHHHHHHHHHGGGSS-HHHHHHHHTTSPP-

pLDDT: mean 92.6, std 5.66, range [60.0, 97.75]

Sequence (105 aa):
MTSEERELLKRMDAGELDGMVGDMFQTDGGSTVWTIIKNGIPVRFKQGPGGKFFNGKENERYEGVLHTLAKWMTNEERLDFLRKFGWLIHDAAVNAYSAKFKPKK

Mean predicted aligned error: 5.04 Å